Protein AF-A0A0A9DV48-F1 (afdb_monomer)

Foldseek 3Di:
DDDDPCPDPQDPVRPPPPPCDDCVVVVVVLVVLLVVLQVLLVQLQDPVSVVVCPVLLLQVLLQLLLVLQAPPPSNNVSSLSNLLSSCSVPVPSNLQLLLLVLCLVVVVPQDDDPDPVDDGSCVVRPRDPDLCPRSSNVSNDPVRDSRGDNVSSVVSNVSNCVSNVD

Structure (mmCIF, N/CA/C/O backbone):
data_AF-A0A0A9DV48-F1
#
_entry.id   AF-A0A0A9DV48-F1
#
loop_
_atom_site.group_PDB
_atom_site.id
_atom_site.type_symbol
_atom_site.label_atom_id
_atom_site.label_alt_id
_atom_site.label_comp_id
_atom_site.label_asym_id
_atom_site.label_entity_id
_atom_site.label_seq_id
_atom_site.pdbx_PDB_ins_code
_atom_site.Cartn_x
_atom_site.Cartn_y
_atom_site.Cartn_z
_atom_site.occupancy
_atom_site.B_iso_or_equiv
_atom_site.auth_seq_id
_atom_site.auth_comp_id
_atom_site.auth_asym_id
_atom_site.auth_atom_id
_atom_site.pdbx_PDB_model_num
ATOM 1 N N . MET A 1 1 ? 56.526 -9.921 -45.208 1.00 35.53 1 MET A N 1
ATOM 2 C CA . MET A 1 1 ? 55.213 -9.663 -45.834 1.00 35.53 1 MET A CA 1
ATOM 3 C C . MET A 1 1 ? 54.199 -9.697 -44.700 1.00 35.53 1 MET A C 1
ATOM 5 O O . MET A 1 1 ? 53.877 -10.772 -44.220 1.00 35.53 1 MET A O 1
ATOM 9 N N . SER A 1 2 ? 53.910 -8.526 -44.127 1.00 39.06 2 SER A N 1
ATOM 10 C CA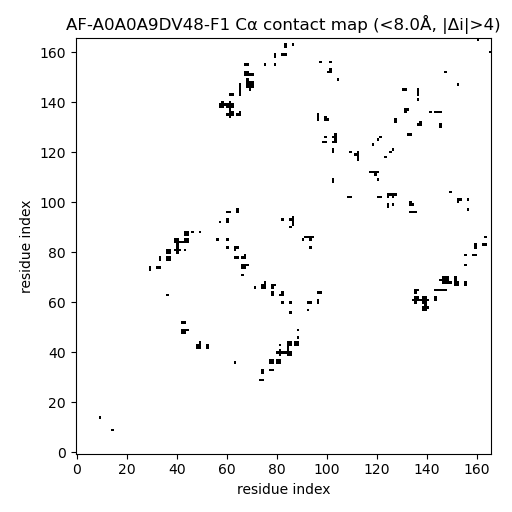 . SER A 1 2 ? 53.162 -8.377 -42.870 1.00 39.06 2 SER A CA 1
ATOM 11 C C . SER A 1 2 ? 51.666 -8.434 -43.154 1.00 39.06 2 SER A C 1
ATOM 13 O O . SER A 1 2 ? 51.187 -7.673 -43.990 1.00 39.06 2 SER A O 1
ATOM 15 N N . LEU A 1 3 ? 50.965 -9.339 -42.469 1.00 39.59 3 LEU A N 1
ATOM 16 C CA . LEU A 1 3 ? 49.507 -9.448 -42.450 1.00 39.59 3 LEU A CA 1
ATOM 17 C C . LEU A 1 3 ? 48.911 -8.110 -41.991 1.00 39.59 3 LEU A C 1
ATOM 19 O O . LEU A 1 3 ? 49.288 -7.594 -40.939 1.00 39.59 3 LEU A O 1
ATOM 23 N N . MET A 1 4 ? 48.035 -7.529 -42.808 1.00 42.50 4 MET A N 1
ATOM 24 C CA . MET A 1 4 ? 47.210 -6.390 -42.418 1.00 42.50 4 MET A CA 1
ATOM 25 C C . MET A 1 4 ? 46.203 -6.881 -41.374 1.00 42.50 4 MET A C 1
ATOM 27 O O . MET A 1 4 ? 45.327 -7.681 -41.689 1.00 42.50 4 MET A O 1
ATOM 31 N N . ASP A 1 5 ? 46.364 -6.429 -40.132 1.00 46.28 5 ASP A N 1
ATOM 32 C CA . ASP A 1 5 ? 45.347 -6.543 -39.089 1.00 46.28 5 ASP A CA 1
ATOM 33 C C . ASP A 1 5 ? 44.243 -5.525 -39.413 1.00 46.28 5 ASP A C 1
ATOM 35 O O . ASP A 1 5 ? 44.317 -4.353 -39.039 1.00 46.28 5 ASP A O 1
ATOM 39 N N . GLU A 1 6 ? 43.246 -5.944 -40.199 1.00 52.00 6 GLU A N 1
ATOM 40 C CA . GLU A 1 6 ? 41.975 -5.227 -40.322 1.00 52.00 6 GLU A CA 1
ATOM 41 C C . GLU A 1 6 ? 41.238 -5.339 -38.987 1.00 52.00 6 GLU A C 1
ATOM 43 O O . GLU A 1 6 ? 40.328 -6.149 -38.801 1.00 52.00 6 GLU A O 1
ATOM 48 N N . LYS A 1 7 ? 41.642 -4.509 -38.024 1.00 58.62 7 LYS A N 1
ATOM 49 C CA . LYS A 1 7 ? 40.897 -4.325 -36.787 1.00 58.62 7 LYS A CA 1
ATOM 50 C C . LYS A 1 7 ? 39.590 -3.624 -37.143 1.00 58.62 7 LYS A C 1
ATOM 52 O O . LYS A 1 7 ? 39.527 -2.398 -37.229 1.00 58.62 7 LYS A O 1
ATOM 57 N N . ALA A 1 8 ? 38.570 -4.430 -37.436 1.00 61.94 8 ALA A N 1
ATOM 58 C CA . ALA A 1 8 ? 37.228 -3.973 -37.745 1.00 61.94 8 ALA A CA 1
ATOM 59 C C . ALA A 1 8 ? 36.798 -2.934 -36.703 1.00 61.94 8 ALA A C 1
ATOM 61 O O . ALA A 1 8 ? 36.914 -3.162 -35.498 1.00 61.94 8 ALA A O 1
ATOM 62 N N . ILE A 1 9 ? 36.330 -1.777 -37.169 1.00 61.56 9 ILE A N 1
ATOM 63 C CA . ILE A 1 9 ? 35.781 -0.733 -36.305 1.00 61.56 9 ILE A CA 1
ATOM 64 C C . ILE A 1 9 ? 34.486 -1.296 -35.716 1.00 61.56 9 ILE A C 1
ATOM 66 O O . ILE A 1 9 ? 33.437 -1.296 -36.363 1.00 61.56 9 ILE A O 1
ATOM 70 N N . ILE A 1 10 ? 34.572 -1.842 -34.505 1.00 64.31 10 ILE A N 1
ATOM 71 C CA . ILE A 1 10 ? 33.405 -2.300 -33.760 1.00 64.31 10 ILE A CA 1
ATOM 72 C C . ILE A 1 10 ? 32.711 -1.046 -33.240 1.00 64.31 10 ILE A C 1
ATOM 74 O O . ILE A 1 10 ? 33.274 -0.256 -32.486 1.00 64.31 10 ILE A O 1
ATOM 78 N N . LEU A 1 11 ? 31.492 -0.827 -33.729 1.00 60.06 11 LEU A N 1
ATOM 79 C CA . LEU A 1 11 ? 30.645 0.257 -33.254 1.00 60.06 11 LEU A CA 1
ATOM 80 C C . LEU A 1 11 ? 30.280 -0.020 -31.787 1.00 60.06 11 LEU A C 1
ATOM 82 O O . LEU A 1 11 ? 29.955 -1.167 -31.486 1.00 60.06 11 LEU A O 1
ATOM 86 N N . PRO A 1 12 ? 30.253 0.992 -30.902 1.00 57.50 12 PRO A N 1
ATOM 87 C CA . PRO A 1 12 ? 30.072 0.807 -29.455 1.00 57.50 12 PRO A CA 1
ATOM 88 C C . PRO A 1 12 ? 28.862 -0.057 -29.063 1.00 57.50 12 PRO A C 1
ATOM 90 O O . PRO A 1 12 ? 28.897 -0.790 -28.087 1.00 57.50 12 PRO A O 1
ATOM 93 N N . TYR A 1 13 ? 27.797 -0.029 -29.867 1.00 55.62 13 TYR A N 1
ATOM 94 C CA . TYR A 1 13 ? 26.560 -0.793 -29.652 1.00 55.62 13 TYR A CA 1
ATOM 95 C C . TYR A 1 13 ? 26.667 -2.289 -30.005 1.00 55.62 13 TYR A C 1
ATOM 97 O O . TYR A 1 13 ? 25.702 -3.031 -29.844 1.00 55.62 13 TYR A O 1
ATOM 105 N N . ARG A 1 14 ? 27.795 -2.720 -30.581 1.00 56.16 14 ARG A N 1
ATOM 106 C CA . ARG A 1 14 ? 28.071 -4.099 -31.009 1.00 56.16 14 ARG A CA 1
ATOM 107 C C . ARG A 1 14 ? 29.086 -4.813 -30.121 1.00 56.16 14 ARG A C 1
ATOM 109 O O . ARG A 1 14 ? 29.371 -5.977 -30.396 1.00 56.16 14 ARG A O 1
ATOM 116 N N . ASP A 1 15 ? 29.594 -4.167 -29.072 1.00 49.38 15 ASP A N 1
ATOM 117 C CA . ASP A 1 15 ? 30.362 -4.872 -28.051 1.00 49.38 15 ASP A CA 1
ATOM 118 C C . ASP A 1 15 ? 29.418 -5.776 -27.255 1.00 49.38 15 ASP A C 1
ATOM 120 O O . ASP A 1 15 ? 28.722 -5.370 -26.328 1.00 49.38 15 ASP A O 1
ATOM 124 N N . THR A 1 16 ? 29.390 -7.053 -27.629 1.00 53.09 16 THR A N 1
ATOM 125 C CA . THR A 1 16 ? 28.708 -8.116 -26.890 1.00 53.09 16 THR A CA 1
ATOM 126 C C . THR A 1 16 ? 29.501 -8.541 -25.651 1.00 53.09 16 THR A C 1
ATOM 128 O O . THR A 1 16 ? 29.448 -9.705 -25.259 1.00 53.09 16 THR A O 1
ATOM 131 N N . SER A 1 17 ? 30.203 -7.618 -24.980 1.00 46.81 17 SER A N 1
ATOM 132 C CA . SER A 1 17 ? 30.580 -7.789 -23.571 1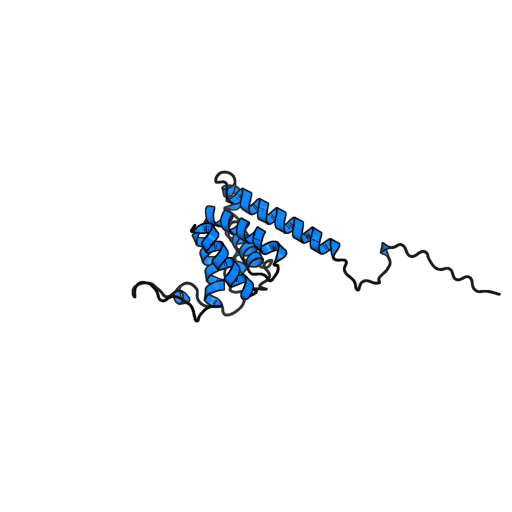.00 46.81 17 SER A CA 1
ATOM 133 C C . SER A 1 17 ? 29.354 -7.517 -22.686 1.00 46.81 17 SER A C 1
ATOM 135 O O . SER A 1 17 ? 29.363 -6.679 -21.788 1.00 46.81 17 SER A O 1
ATOM 137 N N . LEU A 1 18 ? 28.256 -8.212 -22.987 1.00 49.22 18 LEU A N 1
ATOM 138 C CA . LEU A 1 18 ? 26.985 -8.185 -22.269 1.00 49.22 18 LEU A CA 1
ATOM 139 C C . LEU A 1 18 ? 27.093 -9.043 -21.002 1.00 49.22 18 LEU A C 1
ATOM 141 O O . LEU A 1 18 ? 26.419 -10.057 -20.856 1.00 49.22 18 LEU A O 1
ATOM 145 N N . THR A 1 19 ? 27.974 -8.650 -20.085 1.00 51.78 19 THR A N 1
ATOM 146 C CA . THR A 1 19 ? 27.946 -9.130 -18.691 1.00 51.78 19 THR A CA 1
ATOM 147 C C . THR A 1 19 ? 27.984 -7.984 -17.684 1.00 51.78 19 THR A C 1
ATOM 149 O O . THR A 1 19 ? 28.305 -8.193 -16.521 1.00 51.78 19 THR A O 1
ATOM 152 N N . SER A 1 20 ? 27.660 -6.767 -18.112 1.00 48.88 20 SER A N 1
ATOM 153 C CA . SER A 1 20 ? 27.469 -5.630 -17.216 1.00 48.88 20 SER A CA 1
ATOM 154 C C . SER A 1 20 ? 26.286 -4.821 -17.727 1.00 48.88 20 SER A C 1
ATOM 156 O O . SER A 1 20 ? 26.465 -3.842 -18.445 1.00 48.88 20 SER A O 1
ATOM 158 N N . GLU A 1 21 ? 25.072 -5.269 -17.408 1.00 50.94 21 GLU A N 1
ATOM 159 C CA . GLU A 1 21 ? 23.874 -4.441 -17.549 1.00 50.94 21 GLU A CA 1
ATOM 160 C C . GLU A 1 21 ? 24.116 -3.115 -16.807 1.00 50.94 21 GLU A C 1
ATOM 162 O O . GLU A 1 21 ? 24.493 -3.093 -15.636 1.00 50.94 21 GLU A O 1
ATOM 167 N N . GLU A 1 22 ? 24.031 -1.999 -17.528 1.00 49.44 22 GLU A N 1
ATOM 168 C CA . GLU A 1 22 ? 24.411 -0.687 -17.010 1.00 49.44 22 GLU A CA 1
ATOM 169 C C . GLU A 1 22 ? 23.379 -0.164 -15.982 1.00 49.44 22 GLU A C 1
ATOM 171 O O . GLU A 1 22 ? 22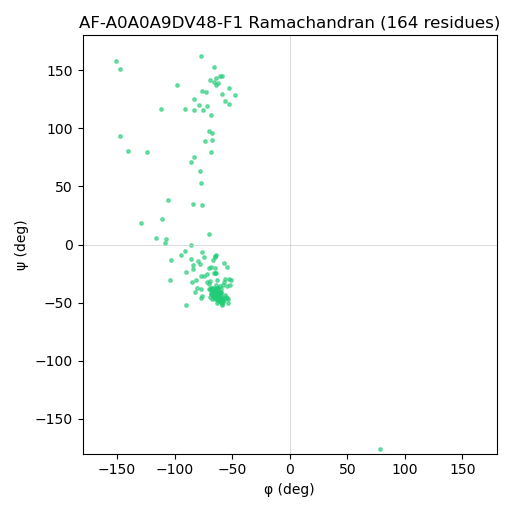.186 -0.079 -16.290 1.00 49.44 22 GLU A O 1
ATOM 176 N N . PRO A 1 23 ? 23.810 0.317 -14.798 1.00 53.38 23 PRO A N 1
ATOM 177 C CA . PRO A 1 23 ? 22.927 0.775 -13.712 1.00 53.38 23 PRO A CA 1
ATOM 178 C C . PRO A 1 23 ? 22.080 2.023 -14.046 1.00 53.38 23 PRO A C 1
ATOM 180 O O . PRO A 1 23 ? 21.166 2.383 -13.303 1.00 53.38 23 PRO A O 1
ATOM 183 N N . MET A 1 24 ? 22.344 2.714 -15.163 1.00 49.47 24 MET A N 1
ATOM 184 C CA . MET A 1 24 ? 21.577 3.899 -15.581 1.00 49.47 24 MET A CA 1
ATOM 185 C C . MET A 1 24 ? 20.144 3.571 -16.030 1.00 49.47 24 MET A C 1
ATOM 187 O O . MET A 1 24 ? 19.245 4.394 -15.828 1.00 49.47 24 MET A O 1
ATOM 191 N N . ALA A 1 25 ? 19.911 2.384 -16.602 1.00 58.47 25 ALA A N 1
ATOM 192 C CA . ALA A 1 25 ? 18.579 1.963 -17.045 1.00 58.47 25 ALA A CA 1
ATOM 193 C C . ALA A 1 25 ? 17.644 1.678 -15.854 1.00 58.47 25 ALA A C 1
ATOM 195 O O . ALA A 1 25 ? 16.474 2.073 -15.862 1.00 58.47 25 ALA A O 1
ATOM 196 N N . GLU A 1 26 ? 18.177 1.078 -14.789 1.00 57.06 26 GLU A N 1
ATOM 197 C CA . GLU A 1 26 ? 17.426 0.749 -13.574 1.00 57.06 26 GLU A CA 1
ATOM 198 C C . GLU A 1 26 ? 17.002 2.005 -12.794 1.00 57.06 26 GLU A C 1
ATOM 200 O O . GLU A 1 26 ? 15.850 2.119 -12.375 1.00 57.06 26 GLU A O 1
ATOM 205 N N . ILE A 1 27 ? 17.885 3.004 -12.676 1.00 60.69 27 ILE A N 1
ATOM 206 C CA . ILE A 1 27 ? 17.590 4.269 -11.973 1.00 60.69 27 ILE A CA 1
ATOM 207 C C . ILE A 1 27 ? 16.527 5.092 -12.719 1.00 60.69 27 ILE A C 1
ATOM 209 O O . ILE A 1 27 ? 15.677 5.735 -12.095 1.00 60.69 27 ILE A O 1
ATOM 213 N N . SER A 1 28 ? 16.552 5.088 -14.056 1.00 61.47 28 SER A N 1
ATOM 214 C CA . SER A 1 28 ? 15.522 5.751 -14.868 1.00 61.47 28 SER A CA 1
ATOM 215 C C . SER A 1 28 ? 14.146 5.115 -14.640 1.00 61.47 28 SER A C 1
ATOM 217 O O . SER A 1 28 ? 13.168 5.825 -14.401 1.00 61.47 28 SER A O 1
ATOM 219 N N . SER A 1 29 ? 14.097 3.780 -14.602 1.00 77.81 29 SER A N 1
ATOM 220 C CA . SER A 1 29 ? 12.880 3.014 -14.320 1.00 77.81 29 SER A CA 1
ATOM 221 C C . SER A 1 29 ? 12.317 3.305 -12.921 1.00 77.81 29 SER A C 1
ATOM 223 O O . SER A 1 29 ? 11.123 3.574 -12.777 1.00 77.81 29 SER A O 1
ATOM 225 N N . GLN A 1 30 ? 13.172 3.371 -11.894 1.00 82.12 30 GLN A N 1
ATOM 226 C CA . GLN A 1 30 ? 12.748 3.703 -10.527 1.00 82.12 30 GLN A CA 1
ATOM 227 C C . GLN A 1 30 ? 12.142 5.107 -10.422 1.00 82.12 30 GLN A C 1
ATOM 229 O O . GLN A 1 30 ? 11.102 5.285 -9.792 1.00 82.12 30 GLN A O 1
ATOM 234 N N . LYS A 1 31 ? 12.740 6.114 -11.070 1.00 87.44 31 LYS A N 1
ATOM 235 C CA . LYS A 1 31 ? 12.188 7.481 -11.070 1.00 87.44 31 LYS A CA 1
ATOM 236 C C . LYS A 1 31 ? 10.808 7.548 -11.720 1.00 87.44 31 LYS A C 1
ATOM 238 O O . LYS A 1 31 ? 9.946 8.275 -11.232 1.00 87.44 31 LYS A O 1
ATOM 243 N N . ILE A 1 32 ? 10.591 6.779 -12.788 1.00 90.62 32 ILE A N 1
ATOM 244 C CA . ILE A 1 32 ? 9.277 6.665 -13.430 1.00 90.62 32 ILE A CA 1
ATOM 245 C C . ILE A 1 32 ? 8.275 6.040 -12.456 1.00 90.62 32 ILE A C 1
ATOM 247 O O . ILE A 1 32 ? 7.187 6.579 -12.278 1.00 90.62 32 ILE A O 1
ATOM 251 N N . GLN A 1 33 ? 8.644 4.951 -11.779 1.00 91.31 33 GLN A N 1
ATOM 252 C CA . GLN A 1 33 ? 7.778 4.295 -10.795 1.00 91.31 33 GLN A CA 1
ATOM 253 C C . GLN A 1 33 ? 7.421 5.224 -9.627 1.00 91.31 33 GLN A C 1
ATOM 255 O O . GLN A 1 33 ? 6.253 5.303 -9.257 1.00 91.31 33 GLN A O 1
ATOM 260 N N . ILE A 1 34 ? 8.385 5.990 -9.104 1.00 93.38 34 ILE A N 1
ATOM 261 C CA . ILE A 1 34 ? 8.141 7.015 -8.074 1.00 93.38 34 ILE A CA 1
ATOM 262 C C . ILE A 1 34 ? 7.147 8.063 -8.577 1.00 93.38 34 ILE A C 1
ATOM 264 O O . ILE A 1 34 ? 6.177 8.363 -7.888 1.00 93.38 34 ILE A O 1
ATOM 268 N N . ALA A 1 35 ? 7.347 8.595 -9.785 1.00 94.75 35 ALA A N 1
ATOM 269 C CA . ALA A 1 35 ? 6.445 9.593 -10.356 1.00 94.75 35 ALA A CA 1
ATOM 270 C C . ALA A 1 35 ? 5.019 9.047 -10.550 1.00 94.75 35 ALA A C 1
ATOM 272 O O . ALA A 1 35 ? 4.047 9.763 -10.317 1.00 94.75 35 ALA A O 1
ATOM 273 N N . VAL A 1 36 ? 4.885 7.775 -10.938 1.00 94.81 36 VAL A N 1
ATOM 274 C CA . VAL A 1 36 ? 3.584 7.102 -11.062 1.00 94.81 36 VAL A CA 1
ATOM 275 C C . VAL A 1 36 ? 2.917 6.929 -9.696 1.00 94.81 36 VAL A C 1
ATOM 277 O O . VAL A 1 36 ? 1.729 7.217 -9.571 1.00 94.81 36 VAL A O 1
ATOM 280 N N . LEU A 1 37 ? 3.657 6.507 -8.667 1.00 95.31 37 LEU A N 1
ATOM 281 C CA . LEU A 1 37 ? 3.140 6.385 -7.299 1.00 95.31 37 LEU A CA 1
ATOM 282 C C . LEU A 1 37 ? 2.690 7.743 -6.743 1.00 95.31 37 LEU A C 1
ATOM 284 O O . LEU A 1 37 ? 1.602 7.851 -6.182 1.00 95.31 37 LEU A O 1
ATOM 288 N N . ASP A 1 38 ? 3.467 8.797 -6.984 1.00 96.0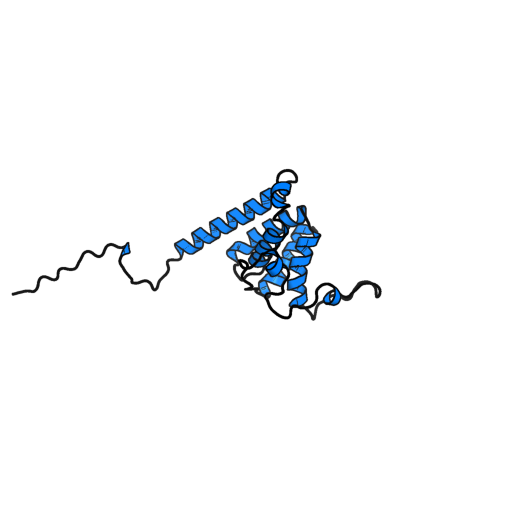0 38 ASP A N 1
ATOM 289 C CA . ASP A 1 38 ? 3.122 10.160 -6.571 1.00 96.00 38 ASP A CA 1
ATOM 290 C C . ASP A 1 38 ? 1.890 10.692 -7.309 1.00 96.00 38 ASP A C 1
ATOM 292 O O . ASP A 1 38 ? 1.043 11.363 -6.717 1.00 96.00 38 ASP A O 1
ATOM 296 N N . MET A 1 39 ? 1.744 10.354 -8.592 1.00 95.94 39 MET A N 1
ATOM 297 C CA . MET A 1 39 ? 0.540 10.661 -9.359 1.00 95.94 39 MET A CA 1
ATOM 298 C C . MET A 1 39 ? -0.685 9.926 -8.798 1.00 95.94 39 MET A C 1
ATOM 300 O O . MET A 1 39 ? -1.739 10.546 -8.660 1.00 95.94 39 MET A O 1
ATOM 304 N N . ILE A 1 40 ? -0.559 8.641 -8.441 1.00 95.56 40 ILE A N 1
ATOM 305 C CA . ILE A 1 40 ? -1.639 7.882 -7.787 1.00 95.56 40 ILE A CA 1
ATOM 306 C C . ILE A 1 40 ? -2.039 8.577 -6.488 1.00 95.56 40 ILE A C 1
ATOM 308 O O . ILE A 1 40 ? -3.220 8.870 -6.319 1.00 95.56 40 ILE A O 1
ATOM 312 N N . ALA A 1 41 ? -1.065 8.919 -5.638 1.00 95.25 41 ALA A N 1
ATOM 313 C CA . ALA A 1 41 ? -1.300 9.636 -4.388 1.00 95.25 41 ALA A CA 1
ATOM 314 C C . ALA A 1 41 ? -2.075 10.944 -4.619 1.00 95.25 41 ALA A C 1
ATOM 316 O O . ALA A 1 41 ? -3.049 11.234 -3.922 1.00 95.25 41 ALA A O 1
ATOM 317 N N . ALA A 1 42 ? -1.673 11.735 -5.618 1.00 94.81 42 ALA A N 1
ATOM 318 C CA . ALA A 1 42 ? -2.319 13.004 -5.941 1.00 94.81 42 ALA A CA 1
ATOM 319 C C . ALA A 1 42 ? -3.763 12.828 -6.446 1.00 94.81 42 ALA A C 1
ATOM 321 O O . ALA A 1 42 ? -4.647 13.598 -6.066 1.00 94.81 42 ALA A O 1
ATOM 322 N N . ILE A 1 43 ? -4.013 11.814 -7.283 1.00 94.38 43 ILE A N 1
ATOM 323 C CA . ILE A 1 43 ? -5.347 11.516 -7.820 1.00 94.38 43 ILE A CA 1
ATOM 324 C C . ILE A 1 43 ? -6.278 11.030 -6.707 1.00 94.38 43 ILE A C 1
ATOM 326 O O . ILE A 1 43 ? -7.408 11.516 -6.616 1.00 94.38 43 ILE A O 1
ATOM 330 N N . SER A 1 44 ? -5.814 10.102 -5.868 1.00 93.12 44 SER A N 1
ATOM 331 C CA . SER A 1 44 ? -6.615 9.470 -4.816 1.00 93.12 44 SER A CA 1
ATOM 332 C C . SER A 1 44 ? -6.915 10.414 -3.647 1.00 93.12 44 SER A C 1
ATOM 334 O O . SER A 1 44 ? -7.998 10.359 -3.072 1.00 93.12 44 SER A O 1
ATOM 336 N N . SER A 1 45 ? -6.005 11.344 -3.339 1.00 91.38 45 SER A N 1
ATOM 337 C CA . SER A 1 45 ? -6.174 12.309 -2.238 1.00 91.38 45 SER A CA 1
ATOM 338 C C . SER A 1 45 ? -7.184 13.423 -2.545 1.00 91.38 45 SER A C 1
ATOM 340 O O . SER A 1 45 ? -7.568 14.187 -1.659 1.00 91.38 45 SER A O 1
ATOM 342 N N . ASN A 1 46 ? -7.627 13.557 -3.798 1.00 92.12 46 ASN A N 1
ATOM 343 C CA . ASN A 1 46 ? -8.588 14.575 -4.204 1.00 92.12 46 ASN A CA 1
ATOM 344 C C . ASN A 1 46 ? -9.923 13.934 -4.594 1.00 92.12 46 ASN A C 1
ATOM 346 O O . ASN A 1 46 ? -10.034 13.243 -5.602 1.00 92.12 46 ASN A O 1
ATOM 350 N N . LYS A 1 47 ? -10.976 14.257 -3.833 1.00 88.38 47 LYS A N 1
ATOM 351 C CA . LYS A 1 47 ? -12.336 13.709 -3.993 1.00 88.38 47 LYS A CA 1
ATOM 352 C C . LYS A 1 47 ? -12.900 13.825 -5.414 1.00 88.38 47 LYS A C 1
ATOM 354 O O . LYS A 1 47 ? -13.711 12.998 -5.810 1.00 88.38 47 LYS A O 1
ATOM 359 N N . ARG A 1 48 ? -12.496 14.842 -6.187 1.00 91.06 48 ARG A N 1
ATOM 360 C CA . ARG A 1 48 ? -12.973 15.033 -7.567 1.00 91.06 48 ARG A CA 1
ATOM 361 C C . ARG A 1 48 ? -12.294 14.075 -8.549 1.00 91.06 48 ARG A C 1
ATOM 363 O O . ARG A 1 48 ? -12.944 13.616 -9.480 1.00 91.06 48 ARG A O 1
ATOM 370 N N . SER A 1 49 ? -11.003 13.809 -8.368 1.00 89.75 49 SER A N 1
ATOM 371 C CA . SER A 1 49 ? -10.220 12.933 -9.249 1.00 89.75 49 SER A CA 1
ATOM 372 C C . SER A 1 49 ? -10.230 11.473 -8.805 1.00 89.75 49 SER A C 1
ATOM 374 O O . SER A 1 49 ? -10.077 10.596 -9.647 1.00 89.75 49 SER A O 1
ATOM 376 N N . ALA A 1 50 ? -10.471 11.206 -7.521 1.00 90.19 50 ALA A N 1
ATOM 377 C CA . ALA A 1 50 ? -10.521 9.870 -6.935 1.00 90.19 50 ALA A CA 1
ATOM 378 C C . ALA A 1 50 ? -11.505 8.935 -7.659 1.00 90.19 50 ALA A C 1
ATOM 380 O O . ALA A 1 50 ? -11.201 7.767 -7.871 1.00 90.19 50 ALA A O 1
ATOM 381 N N . ILE A 1 51 ? -12.636 9.464 -8.134 1.00 91.19 51 ILE A N 1
ATOM 382 C CA . ILE A 1 51 ? -13.659 8.709 -8.879 1.00 91.19 51 ILE A CA 1
ATOM 383 C C . ILE A 1 51 ? -13.060 8.009 -10.117 1.00 91.19 51 ILE A C 1
ATOM 385 O O . ILE A 1 51 ? -13.499 6.929 -10.501 1.00 91.19 51 ILE A O 1
ATOM 389 N N . ALA A 1 52 ? -12.000 8.564 -10.718 1.00 90.94 52 ALA A N 1
ATOM 390 C CA . ALA A 1 52 ? -11.322 7.941 -11.856 1.00 90.94 52 ALA A CA 1
ATOM 391 C C . ALA A 1 52 ? -10.619 6.616 -11.503 1.00 90.94 52 ALA A C 1
ATOM 393 O O . ALA A 1 52 ? -10.407 5.786 -12.386 1.00 90.94 52 ALA A O 1
ATOM 394 N N . LEU A 1 53 ? -10.256 6.413 -10.231 1.00 90.94 53 LEU A N 1
ATOM 395 C CA . LEU A 1 53 ? -9.609 5.196 -9.740 1.00 90.94 53 LEU A CA 1
ATOM 396 C C . LEU A 1 53 ? -10.596 4.178 -9.159 1.00 90.94 53 LEU A C 1
ATOM 398 O O . LEU A 1 53 ? -10.195 3.049 -8.905 1.00 90.94 53 LEU A O 1
ATOM 402 N N . GLU A 1 54 ? -11.871 4.528 -8.977 1.00 91.44 54 GLU A N 1
ATOM 403 C CA . GLU A 1 54 ? -12.857 3.695 -8.274 1.00 91.44 54 GLU A CA 1
ATOM 404 C C . GLU A 1 54 ? -13.001 2.291 -8.891 1.00 91.44 54 GLU A C 1
ATOM 406 O O . GLU A 1 54 ? -12.961 1.284 -8.185 1.00 91.44 54 GLU A O 1
ATOM 411 N N . SER A 1 55 ? -13.055 2.200 -10.224 1.00 92.12 55 SER A N 1
ATOM 412 C CA . SER A 1 55 ? -13.199 0.925 -10.947 1.00 92.12 55 SER A CA 1
ATOM 413 C C . SER A 1 55 ? -11.963 0.021 -10.883 1.00 92.12 55 SER A C 1
ATOM 415 O O . SER A 1 55 ? -12.068 -1.186 -11.105 1.00 92.12 55 SER A O 1
ATOM 417 N N . VAL A 1 56 ? -10.792 0.585 -10.577 1.00 92.94 56 VAL A N 1
ATOM 418 C CA . VAL A 1 56 ? -9.504 -0.126 -10.521 1.00 92.94 56 VAL A CA 1
ATOM 419 C C . VAL A 1 56 ? -8.894 -0.135 -9.122 1.00 92.94 56 VAL A C 1
ATOM 421 O O . VAL A 1 56 ? -7.787 -0.646 -8.948 1.00 92.94 56 VAL A O 1
ATOM 424 N N . LEU A 1 57 ? -9.612 0.381 -8.122 1.00 92.25 57 LEU A N 1
ATOM 425 C CA . LEU A 1 57 ? -9.094 0.663 -6.787 1.00 92.25 57 LEU A CA 1
ATOM 426 C C . LEU A 1 57 ? -8.435 -0.565 -6.161 1.00 92.25 57 LEU A C 1
ATOM 428 O O . LEU A 1 57 ? -7.276 -0.508 -5.771 1.00 92.25 57 LEU A O 1
ATOM 432 N N . LYS A 1 58 ? -9.128 -1.709 -6.174 1.00 93.88 58 LYS A N 1
ATOM 433 C CA . LYS A 1 58 ? -8.615 -2.981 -5.639 1.00 93.88 58 LYS A CA 1
ATOM 434 C C . LYS A 1 58 ? -7.279 -3.374 -6.262 1.00 93.88 58 LYS A C 1
ATOM 436 O O . LYS A 1 58 ? -6.341 -3.731 -5.553 1.00 93.88 58 LYS A O 1
ATOM 441 N N . LYS A 1 59 ? -7.179 -3.250 -7.585 1.00 93.19 59 LYS A N 1
ATOM 442 C CA . LYS A 1 59 ? -5.974 -3.610 -8.332 1.00 93.19 59 LYS A CA 1
ATOM 443 C C . LYS A 1 59 ? -4.814 -2.672 -8.032 1.00 93.19 59 LYS A C 1
ATOM 445 O O . LYS A 1 59 ? -3.692 -3.133 -7.837 1.00 93.19 59 LYS A O 1
ATOM 450 N N . VAL A 1 60 ? -5.087 -1.370 -7.966 1.00 93.69 60 VAL A N 1
ATOM 451 C CA . VAL A 1 60 ? -4.078 -0.361 -7.626 1.00 93.69 60 VAL A CA 1
ATOM 452 C C . VAL A 1 60 ? -3.609 -0.542 -6.182 1.00 93.69 60 VAL A C 1
ATOM 454 O O . VAL A 1 60 ? -2.406 -0.604 -5.959 1.00 93.69 60 VAL A O 1
ATOM 457 N N . CYS A 1 61 ? -4.518 -0.727 -5.221 1.00 94.06 61 CYS A N 1
ATOM 458 C CA . CYS A 1 61 ? -4.162 -1.002 -3.828 1.00 94.06 61 CYS A CA 1
ATOM 459 C C . CYS A 1 61 ? -3.293 -2.261 -3.704 1.00 94.06 61 CYS A C 1
ATOM 461 O O . CYS A 1 61 ? -2.242 -2.204 -3.074 1.00 94.06 61 CYS A O 1
ATOM 463 N N . GLY A 1 62 ? -3.666 -3.365 -4.362 1.00 92.75 62 GLY A N 1
ATOM 464 C CA . GLY A 1 62 ? -2.869 -4.594 -4.361 1.00 92.75 62 GLY A CA 1
ATOM 465 C C . GLY A 1 62 ? -1.451 -4.394 -4.908 1.00 92.75 62 GLY A C 1
ATOM 466 O O . GLY A 1 62 ? -0.476 -4.811 -4.284 1.00 92.75 62 GLY A O 1
ATOM 467 N N . LEU A 1 63 ? -1.317 -3.680 -6.031 1.00 92.31 63 LEU A N 1
ATOM 468 C CA . LEU A 1 63 ? -0.016 -3.355 -6.623 1.00 92.31 63 LEU A CA 1
ATOM 469 C C . LEU A 1 63 ? 0.840 -2.492 -5.685 1.00 92.31 63 LEU A C 1
ATOM 471 O O . LEU A 1 63 ? 2.012 -2.795 -5.471 1.00 92.31 63 LEU A O 1
ATOM 475 N N . VAL A 1 64 ? 0.268 -1.422 -5.125 1.00 94.00 64 VAL A N 1
ATOM 476 C CA . VAL A 1 64 ? 1.005 -0.486 -4.266 1.00 94.00 64 VAL A CA 1
ATOM 477 C C . VAL A 1 64 ? 1.419 -1.157 -2.952 1.00 94.00 64 VAL A C 1
ATOM 479 O O . VAL A 1 64 ? 2.555 -0.963 -2.525 1.00 94.00 64 VAL A O 1
ATOM 482 N N . VAL A 1 65 ? 0.566 -1.997 -2.350 1.00 93.75 65 VAL A N 1
ATOM 483 C CA . VAL A 1 65 ? 0.929 -2.805 -1.168 1.00 93.75 65 VAL A CA 1
ATOM 484 C C . VAL A 1 65 ? 2.078 -3.758 -1.497 1.00 93.75 65 VAL A C 1
ATOM 486 O O . VAL A 1 65 ? 3.051 -3.816 -0.748 1.00 93.75 65 VAL A O 1
ATOM 489 N N . GLY A 1 66 ? 2.023 -4.441 -2.645 1.00 90.88 66 GLY A N 1
ATOM 490 C CA . GLY A 1 66 ? 3.109 -5.314 -3.092 1.00 90.88 66 GLY A CA 1
ATOM 491 C C . GLY A 1 66 ? 4.436 -4.574 -3.273 1.00 90.88 66 GLY A C 1
ATOM 492 O O . GLY A 1 66 ? 5.479 -5.070 -2.858 1.00 90.88 66 GLY A O 1
ATOM 493 N N . ILE A 1 67 ? 4.407 -3.356 -3.826 1.00 90.88 67 ILE A N 1
ATOM 494 C CA . ILE A 1 67 ? 5.602 -2.505 -3.936 1.00 90.88 67 ILE A CA 1
ATOM 495 C C . ILE A 1 67 ? 6.096 -2.084 -2.547 1.00 90.88 67 ILE A C 1
ATOM 497 O O . ILE A 1 67 ? 7.294 -2.163 -2.283 1.00 90.88 67 ILE A O 1
ATOM 501 N N . ALA A 1 68 ? 5.200 -1.667 -1.651 1.00 91.94 68 ALA A N 1
ATOM 502 C CA . ALA A 1 68 ? 5.564 -1.204 -0.314 1.00 91.94 68 ALA A CA 1
ATOM 503 C C . ALA A 1 68 ? 6.236 -2.307 0.522 1.00 91.94 68 ALA A C 1
ATOM 505 O O . ALA A 1 68 ? 7.228 -2.044 1.201 1.00 91.94 68 ALA A O 1
ATOM 506 N N . TYR A 1 69 ? 5.730 -3.538 0.435 1.00 91.31 69 TYR A N 1
ATOM 507 C CA . TYR A 1 69 ? 6.269 -4.701 1.141 1.00 91.31 69 TYR A CA 1
ATOM 508 C C . TYR A 1 69 ? 7.414 -5.410 0.418 1.00 91.31 69 TYR A C 1
ATOM 510 O O . TYR A 1 69 ? 7.961 -6.372 0.951 1.00 91.31 69 TYR A O 1
ATOM 518 N N . SER A 1 70 ? 7.809 -4.937 -0.762 1.00 87.94 70 SER A N 1
ATOM 519 C CA . SER A 1 70 ? 8.980 -5.463 -1.456 1.00 87.94 70 SER A CA 1
ATOM 520 C C . SER A 1 70 ? 10.294 -4.950 -0.862 1.00 87.94 70 SER A C 1
ATOM 522 O O . SER A 1 70 ? 10.353 -3.901 -0.213 1.00 87.94 70 SER A O 1
ATOM 524 N N . ASN A 1 71 ? 11.393 -5.635 -1.179 1.00 83.56 71 ASN A N 1
ATOM 525 C CA . ASN A 1 71 ? 12.748 -5.209 -0.814 1.00 83.56 71 ASN A CA 1
ATOM 526 C C . ASN A 1 71 ? 13.239 -3.952 -1.589 1.00 83.56 71 ASN A C 1
ATOM 528 O O . ASN A 1 71 ? 14.408 -3.571 -1.521 1.00 83.56 71 ASN A O 1
ATOM 532 N N . LEU A 1 72 ? 12.366 -3.279 -2.351 1.00 82.31 72 LEU A N 1
ATOM 533 C CA . LEU A 1 72 ? 12.687 -2.080 -3.130 1.00 82.31 72 LEU A CA 1
ATOM 534 C C . LEU A 1 72 ? 12.617 -0.817 -2.258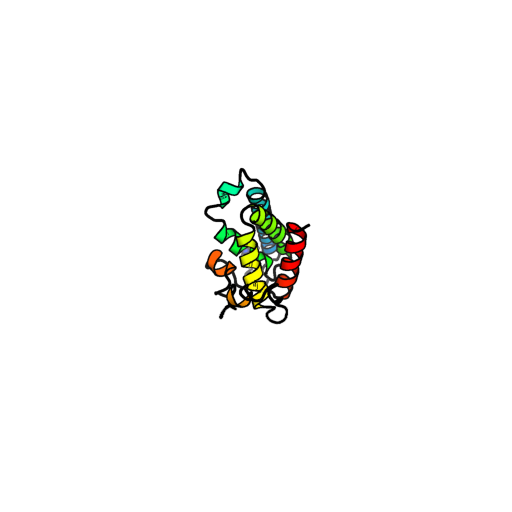 1.00 82.31 72 LEU A C 1
ATOM 536 O O . LEU A 1 72 ? 11.699 -0.000 -2.368 1.00 82.31 72 LEU A O 1
ATOM 540 N N . THR A 1 73 ? 13.626 -0.624 -1.408 1.00 80.56 73 THR A N 1
ATOM 541 C CA . THR A 1 73 ? 13.739 0.534 -0.497 1.00 80.56 73 THR A CA 1
ATOM 542 C C . THR A 1 73 ? 13.581 1.885 -1.206 1.00 80.56 73 THR A C 1
ATOM 544 O O . THR A 1 73 ? 12.966 2.796 -0.655 1.00 80.56 73 THR A O 1
ATOM 547 N N . GLY A 1 74 ? 14.052 2.009 -2.453 1.00 85.44 74 GLY A N 1
ATOM 548 C CA . GLY A 1 74 ? 13.954 3.239 -3.249 1.00 85.44 74 GLY A CA 1
ATOM 549 C C . GLY A 1 74 ? 12.528 3.672 -3.620 1.00 85.44 74 GLY A C 1
ATOM 550 O O . GLY A 1 74 ? 12.314 4.843 -3.920 1.00 85.44 74 GLY A O 1
ATOM 551 N N . LEU A 1 75 ? 11.545 2.764 -3.582 1.00 88.38 75 LEU A N 1
ATOM 552 C CA . LEU A 1 75 ? 10.143 3.060 -3.918 1.00 88.38 75 LEU A CA 1
ATOM 553 C C . LEU A 1 75 ? 9.249 3.204 -2.684 1.00 88.38 75 LEU A C 1
ATOM 555 O O . LEU A 1 75 ? 8.127 3.700 -2.795 1.00 88.38 75 LEU A O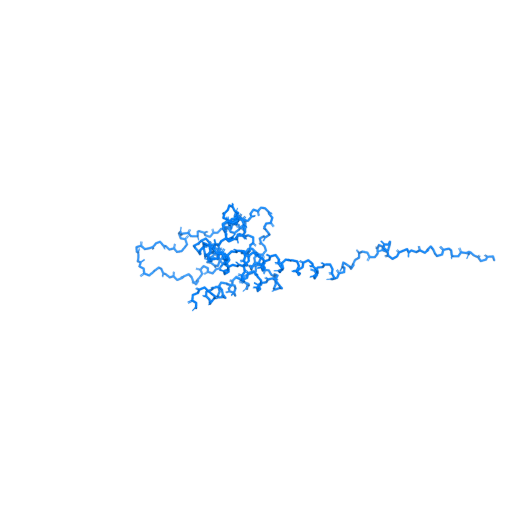 1
ATOM 559 N N . ARG A 1 76 ? 9.734 2.785 -1.510 1.00 90.94 76 ARG A N 1
ATOM 560 C CA . ARG A 1 76 ? 8.938 2.640 -0.285 1.00 90.94 76 ARG A CA 1
ATOM 561 C C . ARG A 1 76 ? 8.242 3.932 0.129 1.00 90.94 76 ARG A C 1
ATOM 563 O O . ARG A 1 76 ? 7.043 3.924 0.372 1.00 90.94 76 ARG A O 1
ATOM 570 N N . GLU A 1 77 ? 8.962 5.050 0.151 1.00 92.06 77 GLU A N 1
ATOM 571 C CA . GLU A 1 77 ? 8.398 6.347 0.556 1.00 92.06 77 GLU A CA 1
ATOM 572 C C . GLU A 1 77 ? 7.295 6.835 -0.393 1.00 92.06 77 GLU A C 1
ATOM 574 O O . GLU A 1 77 ? 6.287 7.397 0.034 1.00 92.06 77 GLU A O 1
ATOM 579 N N . ALA A 1 78 ? 7.467 6.615 -1.698 1.00 93.81 78 ALA A N 1
ATOM 580 C CA . ALA A 1 78 ? 6.443 6.941 -2.685 1.00 93.81 78 ALA A CA 1
ATOM 581 C C . ALA A 1 78 ? 5.234 6.002 -2.552 1.00 93.81 78 ALA A C 1
ATOM 583 O O . ALA A 1 78 ? 4.093 6.451 -2.631 1.00 93.81 78 ALA A O 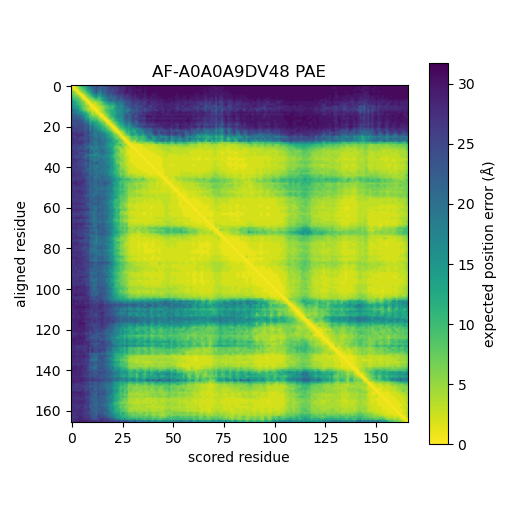1
ATOM 584 N N . ALA A 1 79 ? 5.472 4.718 -2.266 1.00 94.06 79 ALA A N 1
ATOM 585 C CA . ALA A 1 79 ? 4.414 3.745 -2.028 1.00 94.06 79 ALA A CA 1
ATOM 586 C C . ALA A 1 79 ? 3.605 4.075 -0.762 1.00 94.06 79 ALA A C 1
ATOM 588 O O . ALA A 1 79 ? 2.383 4.048 -0.820 1.00 94.06 79 ALA A O 1
ATOM 589 N N . ILE A 1 80 ? 4.246 4.473 0.344 1.00 94.50 80 ILE A N 1
ATOM 590 C CA . ILE A 1 80 ? 3.553 4.910 1.571 1.00 94.50 80 ILE A CA 1
ATOM 591 C C . ILE A 1 80 ? 2.674 6.136 1.287 1.00 94.50 80 ILE A C 1
ATOM 593 O O . ILE A 1 80 ? 1.506 6.152 1.668 1.00 94.50 80 ILE A O 1
ATOM 597 N N . ARG A 1 81 ? 3.189 7.141 0.563 1.00 94.69 81 ARG A N 1
ATOM 598 C CA . ARG A 1 81 ? 2.386 8.310 0.157 1.00 94.69 81 ARG A CA 1
ATOM 599 C C . ARG A 1 81 ? 1.194 7.915 -0.717 1.00 94.69 81 ARG A C 1
ATOM 601 O O . ARG A 1 81 ? 0.095 8.429 -0.516 1.00 94.69 81 ARG A O 1
ATOM 608 N N . ALA A 1 82 ? 1.390 6.987 -1.653 1.00 95.75 82 ALA A N 1
ATOM 609 C CA . ALA A 1 82 ? 0.314 6.449 -2.478 1.00 95.75 82 ALA A CA 1
ATOM 610 C C . ALA A 1 82 ? -0.731 5.691 -1.644 1.00 95.75 82 ALA A C 1
ATOM 612 O O . ALA A 1 82 ? -1.922 5.930 -1.822 1.00 95.75 82 ALA A O 1
ATOM 613 N N . LEU A 1 83 ? -0.314 4.843 -0.699 1.00 95.25 83 LEU A N 1
ATOM 614 C CA . LEU A 1 83 ? -1.219 4.130 0.209 1.00 95.25 83 LEU A CA 1
ATOM 615 C C . LEU A 1 83 ? -2.020 5.089 1.091 1.00 95.25 83 LEU A C 1
ATOM 617 O O . LEU A 1 83 ? -3.224 4.903 1.229 1.00 95.25 83 LEU A O 1
ATOM 621 N N . ALA A 1 84 ? -1.392 6.132 1.638 1.00 93.88 84 ALA A N 1
ATOM 622 C CA . ALA A 1 84 ? -2.086 7.157 2.418 1.00 93.88 84 ALA A CA 1
ATOM 623 C C . ALA A 1 84 ? -3.154 7.877 1.576 1.00 93.88 84 ALA A C 1
ATOM 625 O O . ALA A 1 84 ? -4.286 8.081 2.020 1.00 93.88 84 ALA A O 1
ATOM 626 N N . GLY A 1 85 ? -2.826 8.196 0.321 1.00 93.25 85 GLY A N 1
ATOM 627 C CA . GLY A 1 85 ? -3.789 8.754 -0.619 1.00 93.25 85 GLY A CA 1
ATOM 628 C C . GLY A 1 85 ? -4.927 7.784 -0.957 1.00 93.25 85 GLY A C 1
ATOM 629 O O . GLY A 1 85 ? -6.067 8.219 -1.085 1.00 93.25 85 GLY A O 1
ATOM 630 N N . LEU A 1 86 ? -4.647 6.491 -1.125 1.00 94.38 86 LEU A N 1
ATOM 631 C CA . LEU A 1 86 ? -5.662 5.468 -1.409 1.00 94.38 86 LEU A CA 1
ATOM 632 C C . LEU A 1 86 ? -6.561 5.211 -0.194 1.00 94.38 86 LEU A C 1
ATOM 634 O O . LEU A 1 86 ? -7.763 5.012 -0.357 1.00 94.38 86 LEU A O 1
ATOM 638 N N . ALA A 1 87 ? -6.015 5.304 1.019 1.00 93.31 87 ALA A N 1
ATOM 639 C CA . ALA A 1 87 ? -6.777 5.200 2.260 1.00 93.31 87 ALA A CA 1
ATOM 640 C C . ALA A 1 87 ? -7.790 6.350 2.418 1.00 93.31 87 ALA A C 1
ATOM 642 O O . ALA A 1 87 ? -8.816 6.177 3.067 1.00 93.31 87 ALA A O 1
ATOM 643 N N . CYS A 1 88 ? -7.561 7.503 1.774 1.00 90.44 88 CYS A N 1
ATOM 644 C CA . CYS A 1 88 ? -8.563 8.572 1.698 1.00 90.44 88 CYS A CA 1
ATOM 645 C C . CYS A 1 88 ? -9.782 8.203 0.830 1.00 90.44 88 CYS A C 1
ATOM 647 O O . CYS A 1 88 ? -10.821 8.855 0.948 1.00 90.44 88 CYS A O 1
ATOM 649 N N . MET A 1 89 ? -9.662 7.201 -0.050 1.00 92.12 89 MET A N 1
ATOM 650 C CA . MET A 1 89 ? -10.774 6.668 -0.843 1.00 92.12 89 MET A CA 1
ATOM 651 C C . MET A 1 89 ? -11.481 5.521 -0.121 1.00 92.12 89 MET A C 1
ATOM 653 O O . MET A 1 89 ? -12.699 5.553 0.024 1.00 92.12 89 MET A O 1
ATOM 657 N N . ASP A 1 90 ? -10.713 4.522 0.315 1.00 92.94 90 ASP A N 1
ATOM 658 C CA . ASP A 1 90 ? -11.205 3.333 1.012 1.00 92.94 90 ASP A CA 1
ATOM 659 C C . ASP A 1 90 ? -10.140 2.862 2.012 1.00 92.94 90 ASP A C 1
ATOM 661 O O . ASP A 1 90 ? -9.185 2.157 1.668 1.00 92.94 90 ASP A O 1
ATOM 665 N N . ALA A 1 91 ? -10.275 3.324 3.256 1.00 92.56 91 ALA A N 1
ATOM 666 C CA . ALA A 1 91 ? -9.356 2.979 4.331 1.00 92.56 91 ALA A CA 1
ATOM 667 C C . ALA A 1 91 ? -9.448 1.493 4.694 1.00 92.56 91 ALA A C 1
ATOM 669 O O . ALA A 1 91 ? -8.415 0.863 4.924 1.00 92.56 91 ALA A O 1
ATOM 670 N N . ASP A 1 92 ? -10.660 0.934 4.707 1.00 92.56 92 ASP A N 1
ATOM 671 C CA . ASP A 1 92 ? -10.911 -0.448 5.114 1.00 92.56 92 ASP A CA 1
ATOM 672 C C . ASP A 1 92 ? -10.194 -1.417 4.177 1.00 92.56 92 ASP A C 1
ATOM 674 O O . ASP A 1 92 ? -9.487 -2.316 4.634 1.00 92.56 92 ASP A O 1
ATOM 678 N N . LEU A 1 93 ? -10.293 -1.189 2.864 1.00 93.50 93 LEU A N 1
ATOM 679 C CA . LEU A 1 93 ? -9.574 -1.978 1.873 1.00 93.50 93 LEU A CA 1
ATOM 680 C C . LEU A 1 93 ? -8.061 -1.910 2.094 1.00 93.50 93 LEU A C 1
ATOM 682 O O . LEU A 1 93 ? -7.413 -2.951 2.147 1.00 93.50 93 LEU A O 1
ATOM 686 N N . VAL A 1 94 ? -7.482 -0.711 2.221 1.00 94.56 94 VAL A N 1
ATOM 687 C CA . VAL A 1 94 ? -6.025 -0.555 2.385 1.00 94.56 94 VAL A CA 1
ATOM 688 C C . VAL A 1 94 ? -5.538 -1.264 3.647 1.00 94.56 94 VAL A C 1
ATOM 690 O O . VAL A 1 94 ? -4.576 -2.033 3.585 1.00 94.56 94 VAL A O 1
ATOM 693 N N . TRP A 1 95 ? -6.218 -1.055 4.774 1.00 93.75 95 TRP A N 1
ATOM 694 C CA . TRP A 1 95 ? -5.858 -1.686 6.040 1.00 93.75 95 TRP A CA 1
ATOM 695 C C . TRP A 1 95 ? -5.996 -3.199 5.998 1.00 93.75 95 TRP A C 1
ATOM 697 O O . TRP A 1 95 ? -5.126 -3.891 6.517 1.00 93.75 95 TRP A O 1
ATOM 707 N N . LEU A 1 96 ? -7.027 -3.716 5.335 1.00 93.19 96 LEU A N 1
ATOM 708 C CA . LEU A 1 96 ? -7.240 -5.149 5.185 1.00 93.19 96 LEU A CA 1
ATOM 709 C C . LEU A 1 96 ? -6.112 -5.813 4.379 1.00 93.19 96 LEU A C 1
ATOM 711 O O . LEU A 1 96 ? -5.632 -6.872 4.772 1.00 93.19 96 LEU A O 1
ATOM 715 N N . LEU A 1 97 ? -5.617 -5.173 3.312 1.00 93.06 97 LEU A N 1
ATOM 716 C CA . LEU A 1 97 ? -4.478 -5.695 2.538 1.00 93.06 97 LEU A CA 1
ATOM 717 C C . LEU A 1 97 ? -3.156 -5.661 3.308 1.00 93.06 97 LEU A C 1
ATOM 719 O O . LEU A 1 97 ? -2.342 -6.572 3.170 1.00 93.06 97 LEU A O 1
ATOM 723 N N . LEU A 1 98 ? -2.926 -4.609 4.096 1.00 92.81 98 LEU A N 1
ATOM 724 C CA . LEU A 1 98 ? -1.731 -4.494 4.932 1.00 92.81 98 LEU A CA 1
ATOM 725 C C . LEU A 1 98 ? -1.764 -5.519 6.079 1.00 92.81 98 LEU A C 1
ATOM 727 O O . LEU A 1 98 ? -0.781 -6.216 6.331 1.00 92.81 98 LEU A O 1
ATOM 731 N N . ALA A 1 99 ? -2.913 -5.637 6.747 1.00 91.06 99 ALA A N 1
ATOM 732 C CA . ALA A 1 99 ? -3.130 -6.543 7.870 1.00 91.06 99 ALA A CA 1
ATOM 733 C C . ALA A 1 99 ? -2.982 -8.016 7.470 1.00 91.06 99 ALA A C 1
ATOM 735 O O . ALA A 1 99 ? -2.376 -8.779 8.221 1.00 91.06 99 ALA A O 1
ATOM 736 N N . ASP A 1 100 ? -3.477 -8.395 6.289 1.00 90.81 100 ASP A N 1
ATOM 737 C CA . ASP A 1 100 ? -3.383 -9.759 5.757 1.00 90.81 100 ASP A CA 1
ATOM 738 C C . ASP A 1 100 ? -1.937 -10.268 5.744 1.00 90.81 100 ASP A C 1
ATOM 740 O O . ASP A 1 100 ? -1.640 -11.347 6.251 1.00 90.81 100 ASP A O 1
ATOM 744 N N . VAL A 1 101 ? -0.998 -9.450 5.264 1.00 89.81 101 VAL A N 1
ATOM 745 C CA . VAL A 1 101 ? 0.426 -9.815 5.244 1.00 89.81 101 VAL A CA 1
ATOM 746 C C . VAL A 1 101 ? 1.052 -9.683 6.631 1.00 89.81 101 VAL A C 1
ATOM 748 O O . VAL A 1 101 ? 1.763 -10.585 7.076 1.00 89.81 101 VAL A O 1
ATOM 751 N N . TYR A 1 102 ? 0.791 -8.572 7.326 1.00 89.88 102 TYR A N 1
ATOM 752 C CA . TYR A 1 102 ? 1.405 -8.274 8.618 1.00 89.88 102 TYR A CA 1
ATOM 753 C C . TYR A 1 102 ? 1.111 -9.359 9.659 1.00 89.88 102 TYR A C 1
ATOM 755 O O . TYR A 1 102 ? 2.035 -9.911 10.255 1.00 89.88 102 TYR A O 1
ATOM 763 N N . TYR A 1 103 ? -0.159 -9.719 9.852 1.00 87.88 103 TYR A N 1
ATOM 764 C CA . TYR A 1 103 ? -0.540 -10.711 10.858 1.00 87.88 103 TYR A CA 1
ATOM 765 C C . TYR A 1 103 ? -0.201 -12.142 10.441 1.00 87.88 103 TYR A C 1
ATOM 767 O O . TYR A 1 103 ? 0.105 -12.964 11.305 1.00 87.88 103 TYR A O 1
ATOM 775 N N . SER A 1 104 ? -0.145 -12.428 9.137 1.00 86.75 104 SER A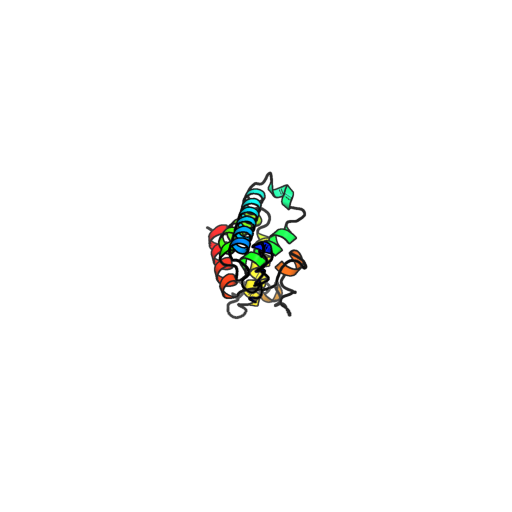 N 1
ATOM 776 C CA . SER A 1 104 ? 0.332 -13.721 8.638 1.00 86.75 104 SER A CA 1
ATOM 777 C C . SER A 1 104 ? 1.800 -13.981 8.973 1.00 86.75 104 SER A C 1
ATOM 779 O O . SER A 1 104 ? 2.163 -15.122 9.262 1.00 86.75 104 SER A O 1
ATOM 781 N N . LEU A 1 105 ? 2.640 -12.939 8.971 1.00 84.81 105 LEU A N 1
ATOM 782 C CA . LEU A 1 105 ? 4.054 -13.032 9.348 1.00 84.81 105 LEU A CA 1
ATOM 783 C C . LEU A 1 105 ? 4.268 -12.917 10.866 1.00 84.81 105 LEU A C 1
ATOM 785 O O . LEU A 1 105 ? 5.161 -13.566 11.415 1.00 84.81 105 LEU A O 1
ATOM 789 N N . ASN A 1 106 ? 3.424 -12.146 11.558 1.00 80.19 106 ASN A N 1
ATOM 790 C CA . ASN A 1 106 ? 3.555 -11.834 12.983 1.00 80.19 106 ASN A CA 1
ATOM 791 C C . ASN A 1 106 ? 2.541 -12.586 13.866 1.00 80.19 106 ASN A C 1
ATOM 793 O O . ASN A 1 106 ? 2.071 -12.047 14.867 1.00 80.19 106 ASN A O 1
ATOM 797 N N . GLN A 1 107 ? 2.243 -13.854 13.558 1.00 69.19 107 GLN A N 1
ATOM 798 C CA . GLN A 1 107 ? 1.240 -14.671 14.273 1.00 69.19 107 GLN A CA 1
ATOM 799 C C . GLN A 1 107 ? 1.446 -14.773 15.799 1.00 69.19 107 GLN A C 1
ATOM 801 O O . GLN A 1 107 ? 0.520 -15.119 16.525 1.00 69.19 107 GLN A O 1
ATOM 806 N N . ARG A 1 108 ? 2.652 -14.486 16.308 1.00 64.69 108 ARG A N 1
ATOM 807 C CA . ARG A 1 108 ? 2.956 -14.512 17.751 1.00 64.69 108 ARG A CA 1
ATOM 808 C C . ARG A 1 108 ? 2.586 -13.224 18.490 1.00 64.69 108 ARG A C 1
ATOM 810 O O . ARG A 1 108 ? 2.418 -13.279 19.701 1.00 64.69 108 ARG A O 1
ATOM 817 N N . ASP A 1 109 ? 2.448 -12.111 17.773 1.00 67.25 109 ASP A N 1
ATOM 818 C CA . ASP A 1 109 ? 2.188 -10.774 18.326 1.00 67.25 109 ASP A CA 1
ATOM 819 C C . ASP A 1 109 ? 0.775 -10.275 17.976 1.00 67.25 109 ASP A C 1
ATOM 821 O O . ASP A 1 109 ? 0.507 -9.071 17.958 1.00 67.25 109 ASP A O 1
ATOM 825 N N . VAL A 1 110 ? -0.142 -11.196 17.660 1.00 69.44 110 VAL A N 1
ATOM 826 C CA . VAL A 1 110 ? -1.537 -10.855 17.368 1.00 69.44 110 VAL A CA 1
ATOM 827 C C . VAL A 1 110 ? -2.213 -10.443 18.681 1.00 69.44 110 VAL A C 1
ATOM 829 O O . VAL A 1 110 ? -2.271 -11.249 19.614 1.00 69.44 110 VAL A O 1
ATOM 832 N N . PRO A 1 111 ? -2.713 -9.200 18.796 1.00 71.25 111 PRO A N 1
ATOM 833 C CA . PRO A 1 111 ? -3.410 -8.772 19.997 1.00 71.25 111 PRO A CA 1
ATOM 834 C C . PRO A 1 111 ? -4.689 -9.593 20.162 1.00 71.25 111 PRO A C 1
ATOM 836 O O . PRO A 1 111 ? -5.431 -9.804 19.202 1.00 71.25 111 PRO A O 1
ATOM 839 N N . SER A 1 112 ? -4.966 -10.030 21.391 1.00 69.31 112 SER A N 1
ATOM 840 C CA . SER A 1 112 ? -6.239 -10.677 21.698 1.00 69.31 112 SER A CA 1
ATOM 841 C C . SER A 1 112 ? -7.386 -9.685 21.491 1.00 69.31 112 SER A C 1
ATOM 843 O O . SER A 1 112 ? -7.227 -8.503 21.831 1.00 69.31 112 SER A O 1
ATOM 845 N N . PRO A 1 113 ? -8.548 -10.133 20.995 1.00 75.69 113 PRO A N 1
ATOM 846 C CA . PRO A 1 113 ? -9.677 -9.253 20.767 1.00 75.69 113 PRO A CA 1
ATOM 847 C C . PRO A 1 113 ? -10.098 -8.561 22.074 1.00 75.69 113 PRO A C 1
ATOM 849 O O . PRO A 1 113 ? -10.044 -9.161 23.152 1.00 75.69 113 PRO A O 1
ATOM 852 N N . PRO A 1 114 ? -10.562 -7.300 22.009 1.00 74.44 114 PRO A N 1
ATOM 853 C CA . PRO A 1 114 ? -10.937 -6.531 23.197 1.00 74.44 114 PRO A CA 1
ATOM 854 C C . PRO A 1 114 ? -12.165 -7.100 23.929 1.00 74.44 114 PRO A C 1
ATOM 856 O O . PRO A 1 114 ? -12.440 -6.710 25.063 1.00 74.44 114 PRO A O 1
ATOM 859 N N . SER A 1 115 ? -12.909 -8.023 23.309 1.00 74.69 115 SER A N 1
ATOM 860 C CA . SER A 1 115 ? -13.982 -8.779 23.959 1.00 74.69 115 SER A CA 1
ATOM 861 C C . SER A 1 115 ? -14.088 -10.191 23.383 1.00 74.69 115 SER A C 1
ATOM 863 O O . SER A 1 115 ? -13.839 -10.389 22.198 1.00 74.69 115 SER A O 1
ATOM 865 N N . GLN A 1 116 ? -14.538 -11.150 24.197 1.00 74.12 116 GLN A N 1
ATOM 866 C CA . GLN A 1 116 ? -14.706 -12.563 23.810 1.00 74.12 116 GLN A CA 1
ATOM 867 C C . GLN A 1 116 ? -15.779 -12.803 22.729 1.00 74.12 116 GLN A C 1
ATOM 869 O O . GLN A 1 116 ? -15.894 -13.910 22.220 1.00 74.12 116 GLN A O 1
ATOM 874 N N . ASN A 1 117 ? -16.579 -11.785 22.395 1.00 77.88 117 ASN A N 1
ATOM 875 C CA . ASN A 1 117 ? -17.616 -11.869 21.362 1.00 77.88 117 ASN A CA 1
ATOM 876 C C . ASN A 1 117 ? -17.109 -11.467 19.968 1.00 77.88 117 ASN A C 1
ATOM 878 O O . ASN A 1 117 ? -17.873 -11.529 19.007 1.00 77.88 117 ASN A O 1
ATOM 882 N N . LEU A 1 118 ? -15.866 -10.989 19.860 1.00 74.62 118 LEU A N 1
ATOM 883 C CA . LEU A 1 118 ? -15.256 -10.607 18.590 1.00 74.62 118 LEU A CA 1
ATOM 884 C C . LEU A 1 118 ? -14.382 -11.755 18.090 1.00 74.62 118 LEU A C 1
ATOM 886 O O . LEU A 1 118 ? -13.666 -12.364 18.879 1.00 74.62 118 LEU A O 1
ATOM 890 N N . ALA A 1 119 ? -14.467 -12.032 16.788 1.00 78.00 119 ALA A N 1
ATOM 891 C CA . ALA A 1 119 ? -13.637 -13.035 16.132 1.00 78.00 119 ALA A CA 1
ATOM 892 C C . ALA A 1 119 ? -12.152 -12.672 16.253 1.00 78.00 119 ALA A C 1
ATOM 894 O O . ALA A 1 119 ? -11.796 -11.486 16.214 1.00 78.00 119 ALA A O 1
ATOM 895 N N . ASP A 1 120 ? -11.299 -13.687 16.378 1.00 79.06 120 ASP A N 1
ATOM 896 C CA . ASP A 1 120 ? -9.859 -13.473 16.372 1.00 79.06 120 ASP A CA 1
ATOM 897 C C . ASP A 1 120 ? -9.418 -12.972 14.990 1.00 79.06 120 ASP A C 1
ATOM 899 O O . ASP A 1 120 ? -10.027 -13.271 13.960 1.00 79.06 120 ASP A O 1
ATOM 903 N N . ILE A 1 121 ? -8.319 -12.216 14.939 1.00 79.88 121 ILE A N 1
ATOM 904 C CA . ILE A 1 121 ? -7.765 -11.739 13.661 1.00 79.88 121 ILE A CA 1
ATOM 905 C C . ILE A 1 121 ? -7.442 -12.926 12.743 1.00 79.88 121 ILE A C 1
ATOM 907 O O . ILE A 1 121 ? -7.664 -12.838 11.541 1.00 79.88 121 ILE A O 1
ATOM 911 N N . SER A 1 122 ? -7.008 -14.052 13.313 1.00 76.94 122 SER A N 1
ATOM 912 C CA . SER A 1 122 ? -6.750 -15.300 12.588 1.00 76.94 122 SER A CA 1
ATOM 913 C C . SER A 1 122 ? -8.004 -15.932 11.971 1.00 76.94 122 SER A C 1
ATOM 915 O O . SER A 1 122 ? -7.883 -16.663 10.992 1.00 76.94 122 SER A O 1
ATOM 917 N N . ASP A 1 123 ? -9.196 -15.656 12.513 1.00 79.69 123 ASP A N 1
ATOM 918 C CA . ASP A 1 123 ? -10.469 -16.113 11.938 1.00 79.69 123 ASP A CA 1
ATOM 919 C C . ASP A 1 123 ? -10.925 -15.203 10.786 1.00 79.69 123 ASP A C 1
ATOM 921 O O . ASP A 1 123 ? -11.586 -15.655 9.851 1.00 79.69 123 ASP A O 1
ATOM 925 N N . LEU A 1 124 ? -10.579 -13.912 10.851 1.00 81.50 124 LEU A N 1
ATOM 926 C CA . LEU A 1 124 ? -10.919 -12.909 9.835 1.00 81.50 124 LEU A CA 1
ATOM 927 C C . LEU A 1 124 ? -9.951 -12.930 8.643 1.00 81.50 124 LEU A C 1
ATOM 929 O O . LEU A 1 124 ? -10.374 -12.793 7.496 1.00 81.50 124 LEU A O 1
ATOM 933 N N . LEU A 1 125 ? -8.660 -13.084 8.927 1.00 82.75 125 LEU A N 1
ATOM 934 C CA . LEU A 1 125 ? -7.554 -13.123 7.976 1.00 82.75 125 LEU A CA 1
ATOM 935 C C . LEU A 1 125 ? -6.790 -14.435 8.193 1.00 82.75 125 LEU A C 1
ATOM 937 O O . LEU A 1 125 ? -5.769 -14.456 8.889 1.00 82.75 125 LEU A O 1
ATOM 941 N N . PRO A 1 126 ? -7.310 -15.555 7.660 1.00 79.69 126 PRO A N 1
ATOM 942 C CA . PRO A 1 126 ? -6.661 -16.844 7.810 1.00 79.69 126 PRO A CA 1
ATOM 943 C C . PRO A 1 126 ? -5.284 -16.805 7.155 1.00 79.69 126 PRO A C 1
ATOM 945 O O . PRO A 1 126 ? -5.114 -16.258 6.066 1.00 79.69 126 PRO A O 1
ATOM 948 N N . SER A 1 127 ? -4.298 -17.411 7.816 1.00 79.44 127 SER A N 1
ATOM 949 C CA . SER A 1 127 ? -2.938 -17.433 7.287 1.00 79.44 127 SER A CA 1
ATOM 950 C C . SER A 1 127 ? -2.906 -18.106 5.910 1.00 79.44 127 SER A C 1
ATOM 952 O O . SER A 1 127 ? -3.423 -19.218 5.765 1.00 79.44 127 SER A O 1
ATOM 954 N N . PRO A 1 128 ? -2.288 -17.472 4.903 1.00 82.50 128 PRO A N 1
ATOM 955 C CA . PRO A 1 128 ? -2.242 -18.013 3.562 1.00 82.50 128 PRO A CA 1
ATOM 956 C C . PRO A 1 128 ? -1.358 -19.257 3.524 1.00 82.50 128 PRO A C 1
ATOM 958 O O . PRO A 1 128 ? -0.292 -19.314 4.141 1.00 82.50 128 PRO A O 1
ATOM 961 N N . MET A 1 129 ? -1.776 -20.248 2.742 1.00 77.81 129 MET A N 1
ATOM 962 C CA . MET A 1 129 ? -1.015 -21.482 2.534 1.00 77.81 129 MET A CA 1
ATOM 963 C C . MET A 1 129 ? 0.143 -21.270 1.551 1.00 77.81 129 MET A C 1
ATOM 965 O O . MET A 1 129 ? 1.067 -22.083 1.475 1.00 77.81 129 MET A O 1
ATOM 969 N N . SER A 1 130 ? 0.108 -20.173 0.789 1.00 83.75 130 SER A N 1
ATOM 970 C CA . SER A 1 130 ? 1.143 -19.785 -0.162 1.00 83.75 130 SER A CA 1
ATOM 971 C C . SER A 1 130 ? 1.218 -18.268 -0.341 1.00 83.75 130 SER A C 1
ATOM 973 O O . SER A 1 130 ? 0.239 -17.550 -0.165 1.00 83.75 130 SER A O 1
ATOM 975 N N . SER A 1 131 ? 2.362 -17.753 -0.797 1.00 79.75 131 SER A N 1
ATOM 976 C CA . SER A 1 131 ? 2.535 -16.315 -1.062 1.00 79.75 131 SER A CA 1
ATOM 977 C C . SER A 1 131 ? 1.646 -15.764 -2.188 1.00 79.75 131 SER A C 1
ATOM 979 O O . SER A 1 131 ? 1.581 -14.554 -2.379 1.00 79.75 131 SER A O 1
ATOM 981 N N . ARG A 1 132 ? 0.948 -16.629 -2.936 1.00 82.12 132 ARG A N 1
ATOM 982 C CA . ARG A 1 132 ? -0.042 -16.242 -3.953 1.00 82.12 132 ARG A CA 1
ATOM 983 C C . ARG A 1 132 ? -1.428 -15.978 -3.378 1.00 82.12 132 ARG A C 1
ATOM 985 O O . ARG A 1 132 ? -2.248 -15.359 -4.047 1.00 82.12 132 ARG A O 1
ATOM 992 N N . GLU A 1 133 ? -1.688 -16.460 -2.169 1.00 85.25 133 GLU A N 1
ATOM 993 C CA . GLU A 1 133 ? -2.987 -16.323 -1.518 1.00 85.25 133 GLU A CA 1
ATOM 994 C C . GLU A 1 133 ? -3.136 -15.005 -0.768 1.00 85.25 133 GLU A C 1
ATOM 996 O O . GLU A 1 133 ? -4.268 -14.649 -0.455 1.00 85.25 133 GLU A O 1
ATOM 1001 N N . TYR A 1 134 ? -2.048 -14.252 -0.561 1.00 88.94 134 TYR A N 1
ATOM 1002 C CA . TYR A 1 134 ? -2.135 -12.902 -0.012 1.00 88.94 134 TYR A CA 1
ATOM 1003 C C . TYR A 1 134 ? -3.121 -12.048 -0.813 1.00 88.94 134 TYR A C 1
ATOM 1005 O O . TYR A 1 134 ? -3.075 -11.991 -2.047 1.00 88.94 134 TYR A O 1
ATOM 1013 N N . LEU A 1 135 ? -3.982 -11.319 -0.111 1.00 90.31 135 LEU A N 1
ATOM 1014 C CA . LEU A 1 135 ? -5.059 -10.541 -0.712 1.00 90.31 135 LEU A CA 1
ATOM 1015 C C . LEU A 1 135 ? -4.534 -9.477 -1.676 1.00 90.31 135 LEU A C 1
ATOM 1017 O O . LEU A 1 135 ? -5.131 -9.249 -2.728 1.00 90.31 135 LEU A O 1
ATOM 1021 N N . PHE A 1 136 ? -3.384 -8.863 -1.380 1.00 89.31 136 PHE A N 1
ATOM 1022 C CA . PHE A 1 136 ? -2.781 -7.878 -2.285 1.00 89.31 136 PHE A CA 1
ATOM 1023 C C . PHE A 1 136 ? -2.382 -8.493 -3.639 1.00 89.31 136 PHE A C 1
ATOM 1025 O O . PHE A 1 136 ? -2.459 -7.816 -4.665 1.00 89.31 136 PHE A O 1
ATOM 1032 N N . VAL A 1 137 ? -2.018 -9.779 -3.661 1.00 89.94 137 VAL A N 1
ATOM 1033 C CA . VAL A 1 137 ? -1.695 -10.529 -4.883 1.00 89.94 137 VAL A CA 1
ATOM 1034 C C . VAL A 1 137 ? -2.975 -10.882 -5.628 1.00 89.94 137 VAL A C 1
ATOM 1036 O O . VAL A 1 137 ? -3.059 -10.657 -6.834 1.00 89.94 137 VAL A O 1
ATOM 1039 N N . GLN A 1 138 ? -4.002 -11.350 -4.912 1.00 89.38 138 GLN A N 1
ATOM 1040 C CA . GLN A 1 138 ? -5.301 -11.666 -5.510 1.00 89.38 138 GLN A CA 1
ATOM 1041 C C . GLN A 1 138 ? -5.938 -10.441 -6.178 1.00 89.38 138 GLN A C 1
ATOM 1043 O O . GLN A 1 138 ? -6.470 -10.537 -7.284 1.00 89.38 138 GLN A O 1
ATOM 1048 N N . TYR A 1 139 ? -5.853 -9.272 -5.538 1.00 89.19 139 TYR A N 1
ATOM 1049 C CA . TYR A 1 139 ? -6.402 -8.043 -6.101 1.00 89.19 139 TYR A CA 1
ATOM 1050 C C . TYR A 1 139 ? -5.496 -7.396 -7.147 1.00 89.19 139 TYR A C 1
ATOM 1052 O O . TYR A 1 139 ? -5.998 -6.875 -8.144 1.00 89.19 139 TYR A O 1
ATOM 1060 N N . GLY A 1 140 ? -4.176 -7.424 -6.954 1.00 83.31 140 GLY A N 1
ATOM 1061 C CA . GLY A 1 140 ? -3.219 -6.860 -7.905 1.00 83.31 140 GLY A CA 1
ATOM 1062 C C . GLY A 1 140 ? -3.080 -7.667 -9.203 1.00 83.31 140 GLY A C 1
ATOM 1063 O O . GLY A 1 140 ? -2.780 -7.099 -10.260 1.00 83.31 140 GLY A O 1
ATOM 1064 N N . GLY A 1 141 ? -3.380 -8.967 -9.150 1.00 82.44 141 GLY A N 1
ATOM 1065 C CA . GLY A 1 141 ? -3.312 -9.910 -10.265 1.00 82.44 141 GLY A CA 1
ATOM 1066 C C . GLY A 1 141 ? -1.890 -10.392 -10.574 1.00 82.44 141 GLY A C 1
ATOM 1067 O O . GLY A 1 141 ? -0.927 -10.010 -9.914 1.00 82.44 141 GLY A O 1
ATOM 1068 N N . ASP A 1 142 ? -1.755 -11.190 -11.637 1.00 69.19 142 ASP A N 1
ATOM 1069 C CA . ASP A 1 142 ? -0.523 -11.919 -12.008 1.00 69.19 142 ASP A CA 1
ATOM 1070 C C . ASP A 1 142 ? 0.738 -11.054 -12.208 1.00 69.19 142 ASP A C 1
ATOM 1072 O O . ASP A 1 142 ? 1.853 -11.572 -12.246 1.00 69.19 142 ASP A O 1
ATOM 1076 N N . GLY A 1 143 ? 0.582 -9.734 -12.350 1.00 65.44 143 GLY A N 1
ATOM 1077 C CA . GLY A 1 143 ? 1.695 -8.789 -12.470 1.00 65.44 143 GLY A CA 1
ATOM 1078 C C . GLY A 1 143 ? 2.362 -8.423 -11.140 1.00 65.44 143 GLY A C 1
ATOM 1079 O O . GLY A 1 143 ? 3.452 -7.850 -11.150 1.00 65.44 143 GLY A O 1
ATOM 1080 N N . VAL A 1 144 ? 1.735 -8.736 -10.002 1.00 70.19 144 VAL A N 1
ATOM 1081 C CA . VAL A 1 144 ? 2.292 -8.476 -8.672 1.00 70.19 144 VAL A CA 1
ATOM 1082 C C . VAL A 1 144 ? 3.245 -9.601 -8.291 1.00 70.19 144 VAL A C 1
ATOM 1084 O O . VAL A 1 144 ? 2.847 -10.753 -8.131 1.00 70.19 144 VAL A O 1
ATOM 1087 N N . ARG A 1 145 ? 4.529 -9.269 -8.133 1.00 68.06 145 ARG A N 1
ATOM 1088 C CA . ARG A 1 145 ? 5.520 -10.211 -7.602 1.00 68.06 145 ARG A CA 1
ATOM 1089 C C . ARG A 1 145 ? 5.356 -10.337 -6.088 1.00 68.06 145 ARG A C 1
ATOM 1091 O O . ARG A 1 145 ? 5.319 -9.334 -5.385 1.00 68.06 145 ARG A O 1
ATOM 1098 N N . CYS A 1 146 ? 5.320 -11.573 -5.598 1.00 64.12 146 CYS A N 1
ATOM 1099 C CA . CYS A 1 146 ? 5.171 -11.909 -4.179 1.00 64.12 146 CYS A CA 1
ATOM 1100 C C . CYS A 1 146 ? 6.503 -11.892 -3.403 1.00 64.12 146 CYS A C 1
ATOM 1102 O O . CYS A 1 146 ? 6.711 -12.745 -2.541 1.00 64.12 146 CYS A O 1
ATOM 1104 N N . ASP A 1 147 ? 7.429 -10.990 -3.737 1.00 79.50 147 ASP A N 1
ATOM 1105 C CA . ASP A 1 147 ? 8.713 -10.881 -3.031 1.00 79.50 147 ASP A CA 1
ATOM 1106 C C . ASP A 1 147 ? 8.550 -9.982 -1.800 1.00 79.50 147 ASP A C 1
ATOM 1108 O O . ASP A 1 147 ? 8.941 -8.817 -1.801 1.00 79.50 147 ASP A O 1
ATOM 1112 N N . VAL A 1 148 ? 7.840 -10.505 -0.798 1.00 84.69 148 VAL A N 1
ATOM 1113 C CA . VAL A 1 148 ? 7.550 -9.811 0.460 1.00 84.69 148 VAL A CA 1
ATOM 1114 C C . VAL A 1 148 ? 8.777 -9.888 1.363 1.00 84.69 148 VAL A C 1
ATOM 1116 O O . VAL A 1 148 ? 9.185 -10.978 1.763 1.00 84.69 148 VAL A O 1
ATOM 1119 N N . ASP A 1 149 ? 9.328 -8.735 1.731 1.00 87.75 149 ASP A N 1
ATOM 1120 C CA . ASP A 1 149 ? 10.381 -8.622 2.736 1.00 87.75 149 ASP A CA 1
ATOM 1121 C C . ASP A 1 149 ? 9.763 -8.400 4.133 1.00 87.75 149 ASP A C 1
ATOM 1123 O O . ASP A 1 149 ? 9.147 -7.356 4.372 1.00 87.75 149 ASP A O 1
ATOM 1127 N N . PRO A 1 150 ? 9.949 -9.327 5.095 1.00 85.19 150 PRO A N 1
ATOM 1128 C CA . PRO A 1 150 ? 9.399 -9.193 6.445 1.00 85.19 150 PRO A CA 1
ATOM 1129 C C . PRO A 1 150 ? 9.826 -7.909 7.171 1.00 85.19 150 PRO A C 1
ATOM 1131 O O . PRO A 1 150 ? 9.049 -7.355 7.950 1.00 85.19 150 PRO A O 1
ATOM 1134 N N . SER A 1 151 ? 11.036 -7.404 6.905 1.00 86.44 151 SER A N 1
ATOM 1135 C CA . SER A 1 151 ? 11.532 -6.166 7.529 1.00 86.44 151 SER A CA 1
ATOM 1136 C C . SER A 1 151 ? 10.737 -4.950 7.041 1.00 86.44 151 SER A C 1
ATOM 1138 O O . SER A 1 151 ? 10.325 -4.100 7.834 1.00 86.44 151 SER A O 1
ATOM 1140 N N . SER A 1 152 ? 10.466 -4.906 5.735 1.00 87.50 152 SER A N 1
ATOM 1141 C CA . SER A 1 152 ? 9.641 -3.887 5.082 1.00 87.50 152 SER A CA 1
ATOM 1142 C C . SER A 1 152 ? 8.199 -3.903 5.579 1.00 87.50 152 SER A C 1
ATOM 1144 O O . SER A 1 152 ? 7.607 -2.838 5.756 1.00 87.50 152 SER A O 1
ATOM 1146 N N . VAL A 1 153 ? 7.640 -5.089 5.847 1.00 89.69 153 VAL A N 1
ATOM 1147 C CA . VAL A 1 153 ? 6.258 -5.240 6.325 1.00 89.69 153 VAL A CA 1
ATOM 1148 C C . VAL A 1 153 ? 6.034 -4.504 7.642 1.00 89.69 153 VAL A C 1
ATOM 1150 O O . VAL A 1 153 ? 5.103 -3.702 7.744 1.00 89.69 153 VAL A O 1
ATOM 1153 N N . HIS A 1 154 ? 6.911 -4.717 8.626 1.00 88.12 154 HIS A N 1
ATOM 1154 C CA . HIS A 1 154 ? 6.790 -4.056 9.924 1.00 88.12 154 HIS A CA 1
ATOM 1155 C C . HIS A 1 154 ? 6.965 -2.535 9.819 1.00 88.12 154 HIS A C 1
ATOM 1157 O O . HIS A 1 154 ? 6.184 -1.777 10.396 1.00 88.12 154 HIS A O 1
ATOM 1163 N N . GLU A 1 155 ? 7.960 -2.076 9.053 1.00 90.50 155 GLU A N 1
ATOM 1164 C CA . GLU A 1 155 ? 8.214 -0.645 8.881 1.00 90.50 155 GLU A CA 1
ATOM 1165 C C . GLU A 1 155 ? 7.036 0.067 8.206 1.00 90.50 155 GLU A C 1
ATOM 1167 O O . GLU A 1 155 ? 6.554 1.077 8.717 1.00 90.50 155 GLU A O 1
ATOM 1172 N N . VAL A 1 156 ? 6.547 -0.459 7.080 1.00 92.00 156 VAL A N 1
ATOM 1173 C CA . VAL A 1 156 ? 5.447 0.151 6.321 1.00 92.00 156 VAL A CA 1
ATOM 1174 C C . VAL A 1 156 ? 4.159 0.156 7.133 1.00 92.00 156 VAL A C 1
ATOM 1176 O O . VAL A 1 156 ? 3.464 1.169 7.141 1.00 92.00 156 VAL A O 1
ATOM 1179 N N . PHE A 1 157 ? 3.850 -0.935 7.841 1.00 91.12 157 PHE A N 1
ATOM 1180 C CA . PHE A 1 157 ? 2.652 -1.007 8.676 1.00 91.12 157 PHE A CA 1
ATOM 1181 C C . PHE A 1 157 ? 2.664 0.083 9.755 1.00 91.12 157 PHE A C 1
ATOM 1183 O O . PHE A 1 157 ? 1.694 0.826 9.895 1.00 91.12 157 PHE A O 1
ATOM 1190 N N . LYS A 1 158 ? 3.798 0.258 10.446 1.00 90.56 158 LYS A N 1
ATOM 1191 C CA . LYS A 1 158 ? 3.968 1.313 11.451 1.00 90.56 158 LYS A CA 1
ATOM 1192 C C . LYS A 1 158 ? 3.898 2.718 10.844 1.00 90.56 158 LYS A C 1
ATOM 1194 O O . LYS A 1 158 ? 3.170 3.565 11.346 1.00 90.56 158 LYS A O 1
ATOM 1199 N N . ARG A 1 159 ? 4.598 2.963 9.731 1.00 91.81 159 ARG A N 1
ATOM 1200 C CA . ARG A 1 159 ? 4.570 4.260 9.028 1.00 91.81 159 ARG A CA 1
ATOM 1201 C C . ARG A 1 159 ? 3.158 4.631 8.569 1.00 91.81 159 ARG A C 1
ATOM 1203 O O . ARG A 1 159 ? 2.793 5.798 8.630 1.00 91.81 159 ARG A O 1
ATOM 1210 N N . MET A 1 160 ? 2.372 3.656 8.110 1.00 92.06 160 MET A N 1
ATOM 1211 C CA . MET A 1 160 ? 0.973 3.873 7.731 1.00 92.06 160 MET A CA 1
ATOM 1212 C C . MET A 1 160 ? 0.092 4.191 8.936 1.00 92.06 160 MET A C 1
ATOM 1214 O O . MET A 1 160 ? -0.783 5.044 8.819 1.00 92.06 160 MET A O 1
ATOM 1218 N N . GLN A 1 161 ? 0.331 3.563 10.093 1.00 88.44 161 GLN A N 1
ATOM 1219 C CA . GLN A 1 161 ? -0.377 3.927 11.324 1.00 88.44 161 GLN A CA 1
ATOM 1220 C C . GLN A 1 161 ? -0.104 5.387 11.684 1.00 88.44 161 GLN A C 1
ATOM 1222 O O . GLN A 1 161 ? -1.049 6.147 11.883 1.00 88.44 161 GLN A O 1
ATOM 1227 N N . ASP A 1 162 ? 1.167 5.791 11.667 1.00 88.56 162 ASP A N 1
ATOM 1228 C CA . ASP A 1 162 ? 1.566 7.168 11.955 1.00 88.56 162 ASP A CA 1
ATOM 1229 C C . ASP A 1 162 ? 0.984 8.153 10.921 1.00 88.56 162 ASP A C 1
ATOM 1231 O O . ASP A 1 162 ? 0.562 9.245 11.281 1.00 88.56 162 ASP A O 1
ATOM 1235 N N . ALA A 1 163 ? 0.917 7.788 9.637 1.00 83.50 163 ALA A N 1
ATOM 1236 C CA . ALA A 1 163 ? 0.440 8.678 8.576 1.00 83.50 163 ALA A CA 1
ATOM 1237 C C . ALA A 1 163 ? -1.091 8.843 8.514 1.00 83.50 163 ALA A C 1
ATOM 1239 O O . ALA A 1 163 ? -1.561 9.856 7.999 1.00 83.50 163 ALA A O 1
ATOM 1240 N N . VAL A 1 164 ? -1.863 7.850 8.969 1.00 80.50 164 VAL A N 1
ATOM 1241 C CA . VAL A 1 164 ? -3.336 7.836 8.850 1.00 80.50 164 VAL A CA 1
ATOM 1242 C C . VAL A 1 164 ? -4.035 8.168 10.172 1.00 80.50 164 VAL A C 1
ATOM 1244 O O . VAL A 1 164 ? -5.130 8.727 10.147 1.00 80.50 164 VAL A O 1
ATOM 1247 N N . PHE A 1 165 ? -3.431 7.834 11.317 1.00 76.00 165 PHE A N 1
ATOM 1248 C CA . PHE A 1 165 ? -4.042 8.008 12.643 1.00 76.00 165 PHE A CA 1
ATOM 1249 C C . PHE A 1 165 ? -3.437 9.141 13.488 1.00 76.00 165 PHE A C 1
ATOM 1251 O O . PHE A 1 165 ? -3.847 9.304 14.640 1.00 76.00 165 PHE A O 1
ATOM 1258 N N . THR A 1 166 ? -2.502 9.920 12.936 1.00 56.66 166 THR A N 1
ATOM 1259 C CA . THR A 1 166 ? -1.985 11.161 13.549 1.00 56.66 166 THR A CA 1
ATOM 1260 C C . THR A 1 166 ? -2.670 12.379 12.946 1.00 56.66 166 THR A C 1
ATOM 1262 O O . THR A 1 166 ? -3.008 13.302 13.721 1.00 56.66 166 THR A O 1
#

Organism: Arundo donax (NCBI:txid35708)

Secondary structure (DSSP, 8-state):
-----------GGG----S---HHHHHHHHHHHHHHHHHHHHHHTSHHHHGGGGGGHHHHHHHHHHHHTBS-HHHHHHHHHHHHHHHTT-HHHHHHHHHHHHHHH-TTSPPPPSSTTSPPHHHHSPPPSSTTSSHHHHHH-TTS---B-HHHHHHHHHHHHHHHH-

Radius of gyration: 22.29 Å; Cα contacts (8 Å, |Δi|>4): 182; chains: 1; bounding box: 73×36×70 Å

Sequence (166 aa):
MSLMDEKAIILPYRDTSLTSEEPMAEISSQKIQIAVLDMIAAISSNKRSAIALESVLKKVCGLVVGIAYSNLTGLREAAIRALAGLACMDADLVWLLLADVYYSLNQRDVPSPPSQNLADISDLLPSPMSSREYLFVQYGGDGVRCDVDPSSVHEVFKRMQDAVFT

InterPro domains:
  IPR052587 TELO2-interacting protein 1 homolog [PTHR18460] (3-161)

Mean predicted aligned error: 10.84 Å

pLDDT: mean 80.84, std 15.14, range [35.53, 96.0]

Solvent-accessible surface area (backbone atoms only — not comparable to full-atom values): 9585 Å² total; per-residue (Å²): 137,81,82,82,81,79,75,72,85,74,52,83,91,67,64,80,75,80,84,64,87,63,72,67,62,58,55,54,52,50,54,51,51,36,53,50,28,45,48,48,15,57,34,27,59,31,81,85,50,25,64,79,42,61,91,47,40,59,33,52,51,11,39,41,50,39,49,33,21,20,79,48,70,92,44,28,69,33,25,50,49,20,50,56,13,42,33,68,71,42,44,67,61,50,50,51,42,52,45,47,55,46,49,55,74,39,65,89,74,63,74,76,57,98,45,94,88,50,76,48,65,62,76,77,49,58,68,61,95,43,72,68,61,38,57,27,34,62,42,29,33,95,84,43,67,72,59,69,30,74,70,35,37,58,52,51,54,53,52,4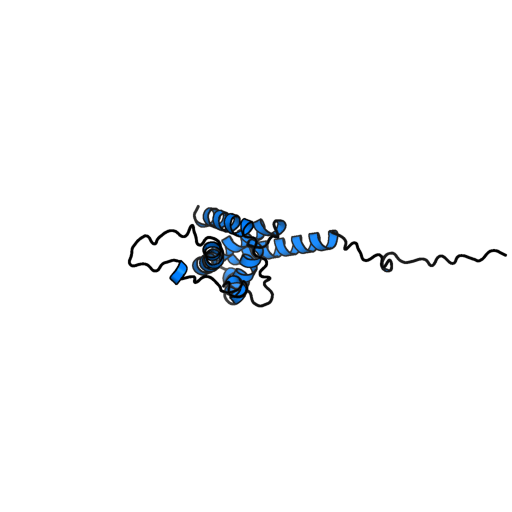7,49,56,73,74,76,109